Protein AF-K1WP20-F1 (afdb_monomer)

pLDDT: mean 70.44, std 16.07, range [41.69, 93.31]

Structure (mmCIF, N/CA/C/O backbone):
data_AF-K1WP20-F1
#
_entry.id   AF-K1WP20-F1
#
loop_
_atom_site.group_PDB
_atom_site.id
_atom_site.type_symbol
_atom_site.label_atom_id
_atom_site.label_alt_id
_atom_site.label_comp_id
_atom_site.label_asym_id
_atom_site.label_entity_id
_atom_site.label_seq_id
_atom_site.pdbx_PDB_ins_code
_atom_site.Cartn_x
_atom_site.Cartn_y
_atom_site.Cartn_z
_atom_site.occupancy
_atom_site.B_iso_or_equiv
_atom_site.auth_seq_id
_atom_site.auth_comp_id
_atom_site.auth_asym_id
_atom_site.auth_atom_id
_atom_site.pdbx_PDB_model_num
ATOM 1 N N . MET A 1 1 ? 20.797 26.166 -22.610 1.00 51.31 1 MET A N 1
ATOM 2 C CA . MET A 1 1 ? 20.198 25.017 -21.901 1.00 51.31 1 MET A CA 1
ATOM 3 C C . MET A 1 1 ? 20.229 23.816 -22.824 1.00 51.31 1 MET A C 1
ATOM 5 O O . MET A 1 1 ? 19.767 23.921 -23.954 1.00 51.31 1 MET A O 1
ATOM 9 N N . SER A 1 2 ? 20.839 22.725 -22.377 1.00 68.94 2 SER A N 1
ATOM 10 C CA . SER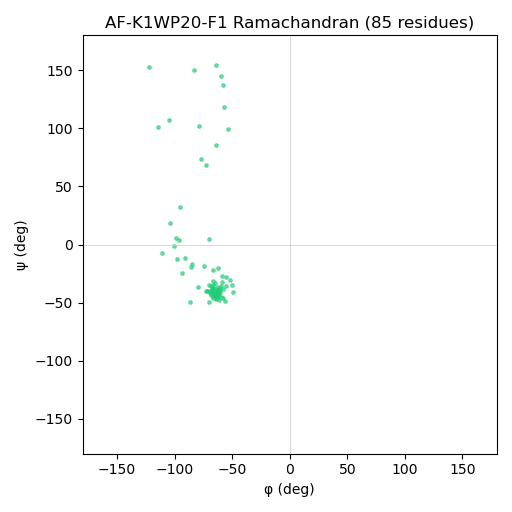 A 1 2 ? 21.026 21.489 -23.142 1.00 68.94 2 SER A CA 1
ATOM 11 C C . SER A 1 2 ? 19.784 20.595 -23.076 1.00 68.94 2 SER A C 1
ATOM 13 O O . SER A 1 2 ? 19.080 20.567 -22.067 1.00 68.94 2 SER A O 1
ATOM 15 N N . ALA A 1 3 ? 19.540 19.797 -24.120 1.00 57.12 3 ALA A N 1
ATOM 16 C CA . ALA A 1 3 ? 18.493 18.771 -24.125 1.00 57.12 3 ALA A CA 1
ATOM 17 C C . ALA A 1 3 ? 18.626 17.784 -22.945 1.00 57.12 3 ALA A C 1
ATOM 19 O O . ALA A 1 3 ? 17.627 17.266 -22.446 1.00 57.12 3 ALA A O 1
ATOM 20 N N . ALA A 1 4 ? 19.851 17.571 -22.451 1.00 58.09 4 ALA A N 1
ATOM 21 C CA . ALA A 1 4 ? 20.109 16.775 -21.255 1.00 58.09 4 ALA A CA 1
ATOM 22 C C . ALA A 1 4 ? 19.565 17.440 -19.978 1.00 58.09 4 ALA A C 1
ATOM 24 O O . ALA A 1 4 ? 18.985 16.758 -19.140 1.00 58.09 4 ALA A O 1
ATOM 25 N N . GLU A 1 5 ? 19.676 18.765 -19.851 1.00 53.19 5 GLU A N 1
ATOM 26 C CA . GLU A 1 5 ? 19.155 19.517 -18.699 1.00 53.19 5 GLU A CA 1
ATOM 27 C C . GLU A 1 5 ? 17.622 19.560 -18.697 1.00 53.19 5 GLU A C 1
ATOM 29 O O . GLU A 1 5 ? 17.004 19.483 -17.637 1.00 53.19 5 GLU A O 1
ATOM 34 N N . ILE A 1 6 ? 17.002 19.629 -19.881 1.00 64.06 6 ILE A N 1
ATOM 35 C CA . ILE A 1 6 ? 15.541 19.581 -20.035 1.00 64.06 6 ILE A CA 1
ATOM 36 C C . ILE A 1 6 ? 15.014 18.201 -19.636 1.00 64.06 6 ILE A C 1
ATOM 38 O O . ILE A 1 6 ? 14.069 18.117 -18.857 1.00 64.06 6 ILE A O 1
ATOM 42 N N . ASN A 1 7 ? 15.653 17.121 -20.096 1.00 57.56 7 ASN A N 1
ATOM 43 C CA . ASN A 1 7 ? 15.274 15.759 -19.711 1.00 57.56 7 ASN A CA 1
ATOM 44 C C . ASN A 1 7 ? 15.538 15.479 -18.228 1.00 57.56 7 ASN A C 1
ATOM 46 O O . ASN A 1 7 ? 14.722 14.834 -17.577 1.00 57.56 7 ASN A O 1
ATOM 50 N N . HIS A 1 8 ? 16.633 16.005 -17.676 1.00 57.16 8 HIS A N 1
ATOM 51 C CA . HIS A 1 8 ? 16.923 15.891 -16.252 1.00 57.16 8 HIS A CA 1
ATOM 52 C C . HIS A 1 8 ? 15.873 16.627 -15.418 1.00 57.16 8 HIS A C 1
ATOM 54 O O . HIS A 1 8 ? 15.353 16.055 -14.471 1.00 57.16 8 HIS A O 1
ATOM 60 N N . ARG A 1 9 ? 15.471 17.851 -15.791 1.00 58.66 9 ARG A N 1
ATOM 61 C CA . ARG A 1 9 ? 14.365 18.553 -15.116 1.00 58.66 9 ARG A CA 1
ATOM 62 C C . ARG A 1 9 ? 13.023 17.851 -15.289 1.00 58.66 9 ARG A C 1
ATOM 64 O O . ARG A 1 9 ? 12.274 17.782 -14.327 1.00 58.66 9 ARG A O 1
ATOM 71 N N . ARG A 1 10 ? 12.727 17.305 -16.470 1.00 56.00 10 ARG A N 1
ATOM 72 C CA . ARG A 1 10 ? 11.467 16.591 -16.729 1.00 56.00 10 ARG A CA 1
ATOM 73 C C . ARG A 1 10 ? 11.351 15.293 -15.928 1.00 56.00 10 ARG A C 1
ATOM 75 O O . ARG A 1 10 ? 10.245 14.929 -15.561 1.00 56.00 10 ARG A O 1
ATOM 82 N N . ASN A 1 11 ? 12.477 14.636 -15.645 1.00 55.53 11 ASN A N 1
ATOM 83 C CA . ASN A 1 11 ? 12.519 13.393 -14.873 1.00 55.53 11 ASN A CA 1
ATOM 84 C C . ASN A 1 11 ? 12.767 13.613 -13.363 1.00 55.53 11 ASN A C 1
ATOM 86 O O . ASN A 1 11 ? 12.376 12.764 -12.576 1.00 55.53 11 ASN A O 1
ATOM 90 N N . ASN A 1 12 ? 13.387 14.727 -12.941 1.00 48.78 12 ASN A N 1
ATOM 91 C CA . ASN A 1 12 ? 13.634 15.051 -11.521 1.00 48.78 12 ASN A CA 1
ATOM 92 C C . ASN A 1 12 ? 12.640 16.055 -10.912 1.00 48.78 12 ASN A C 1
ATOM 94 O O . ASN A 1 12 ? 12.750 16.359 -9.725 1.00 48.78 12 ASN A O 1
ATOM 98 N N . ALA A 1 13 ? 11.669 16.569 -11.671 1.00 43.00 13 ALA A N 1
ATOM 99 C CA . ALA A 1 13 ? 10.597 17.407 -11.122 1.00 43.00 13 ALA A CA 1
ATOM 100 C C . ALA A 1 13 ? 9.597 16.634 -10.232 1.00 43.00 13 ALA A C 1
ATOM 102 O O . ALA A 1 13 ? 8.635 17.227 -9.762 1.00 43.00 13 ALA A O 1
ATOM 103 N N . GLU A 1 14 ? 9.836 15.347 -9.961 1.00 49.75 14 GLU A N 1
ATOM 104 C CA . GLU A 1 14 ? 9.056 14.529 -9.019 1.00 49.75 14 GLU A CA 1
ATOM 105 C C . GLU A 1 14 ? 9.719 14.397 -7.631 1.00 49.75 14 GLU A C 1
ATOM 107 O O . GLU A 1 14 ? 9.219 13.687 -6.767 1.00 49.75 14 GLU A O 1
ATOM 112 N N . SER A 1 15 ? 10.832 15.097 -7.373 1.00 45.72 15 SER A N 1
ATOM 113 C CA . SER A 1 15 ? 11.586 14.987 -6.110 1.00 45.72 15 SER A CA 1
ATOM 114 C C . SER A 1 15 ? 11.227 16.050 -5.055 1.00 45.72 15 SER A C 1
ATOM 116 O O . SER A 1 15 ? 12.070 16.469 -4.262 1.00 45.72 15 SER A O 1
ATOM 118 N N . ALA A 1 16 ? 9.966 16.489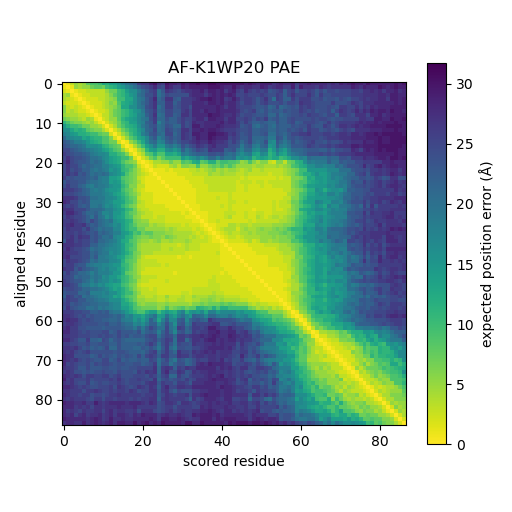 -5.027 1.00 41.69 16 ALA A N 1
ATOM 119 C CA . ALA A 1 16 ? 9.369 17.165 -3.876 1.00 41.69 16 A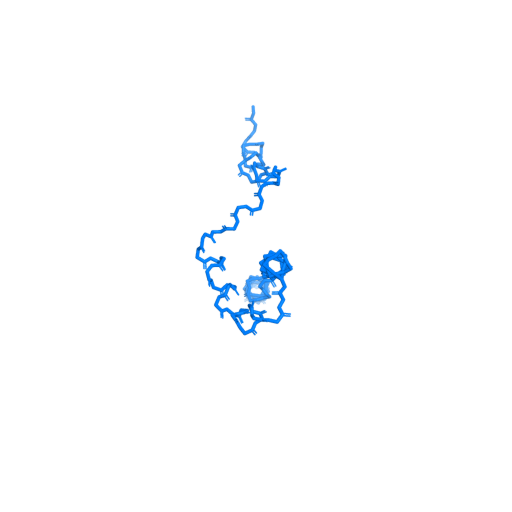LA A CA 1
ATOM 120 C C . ALA A 1 16 ? 8.262 16.251 -3.341 1.00 41.69 16 ALA A C 1
ATOM 122 O O . ALA A 1 16 ? 7.196 16.139 -3.936 1.00 41.69 16 ALA A O 1
ATOM 123 N N . ALA A 1 17 ? 8.575 15.534 -2.264 1.00 47.72 17 ALA A N 1
ATOM 124 C CA . ALA A 1 17 ? 7.781 14.461 -1.687 1.00 47.72 17 ALA A CA 1
ATOM 125 C C . ALA A 1 17 ? 6.418 14.942 -1.152 1.00 47.72 17 ALA A C 1
ATOM 127 O O . ALA A 1 17 ? 6.259 15.211 0.034 1.00 47.72 17 ALA A O 1
ATOM 128 N N . ALA A 1 18 ? 5.427 15.012 -2.033 1.00 49.56 18 ALA A N 1
ATOM 129 C CA . ALA A 1 18 ? 4.052 14.674 -1.708 1.00 49.56 18 ALA A CA 1
ATOM 130 C C . ALA A 1 18 ? 3.813 13.312 -2.357 1.00 49.56 18 ALA A C 1
ATOM 132 O O . ALA A 1 18 ? 3.808 13.189 -3.581 1.00 49.56 18 ALA A O 1
ATOM 133 N N . THR A 1 19 ? 3.743 12.257 -1.548 1.00 58.66 19 THR A N 1
ATOM 134 C CA . THR A 1 19 ? 3.485 10.894 -2.020 1.00 58.66 19 THR A CA 1
ATOM 135 C C . THR A 1 19 ? 2.011 10.785 -2.423 1.00 58.66 19 THR A C 1
ATOM 137 O O . THR A 1 19 ? 1.211 10.139 -1.752 1.00 58.66 19 THR A O 1
ATOM 140 N N . ASP A 1 20 ? 1.630 11.469 -3.501 1.00 66.94 20 ASP A N 1
ATOM 141 C CA . ASP A 1 20 ? 0.273 11.473 -4.041 1.00 66.94 20 ASP A CA 1
ATOM 142 C C . ASP A 1 20 ? 0.039 10.161 -4.799 1.00 66.94 20 ASP A C 1
ATOM 144 O O . ASP A 1 20 ? 0.044 10.090 -6.030 1.00 66.94 20 ASP A O 1
ATOM 148 N N . PHE A 1 21 ? -0.124 9.071 -4.046 1.00 75.31 21 PHE A N 1
ATOM 149 C CA . PHE A 1 21 ? -0.604 7.810 -4.599 1.00 75.31 21 PHE A CA 1
ATOM 150 C C . PHE A 1 21 ? -1.976 8.036 -5.236 1.00 75.31 21 PHE A C 1
ATOM 152 O O . PHE A 1 21 ? -2.839 8.710 -4.667 1.00 75.31 21 PHE A O 1
ATOM 159 N N . SER A 1 22 ? -2.204 7.453 -6.416 1.00 82.38 22 SER A N 1
ATOM 160 C CA . SER A 1 22 ? -3.498 7.597 -7.079 1.00 82.38 22 SER A CA 1
ATOM 161 C C . SER A 1 22 ? -4.614 7.046 -6.190 1.00 82.38 22 SER A C 1
ATOM 163 O O . SER A 1 22 ? -4.451 6.031 -5.507 1.00 82.38 22 SER A O 1
ATOM 165 N N . ARG A 1 23 ? -5.785 7.686 -6.245 1.00 83.75 23 ARG A N 1
ATOM 166 C CA . ARG A 1 23 ? -6.974 7.264 -5.494 1.00 83.75 23 ARG A CA 1
ATOM 167 C C . ARG A 1 23 ? -7.272 5.767 -5.661 1.00 83.75 23 ARG A C 1
ATOM 169 O O . ARG A 1 23 ? -7.566 5.094 -4.682 1.00 83.75 23 ARG A O 1
ATOM 176 N N . HIS A 1 24 ? -7.118 5.236 -6.873 1.00 84.44 24 HIS A N 1
ATOM 177 C CA . HIS A 1 24 ? -7.339 3.816 -7.156 1.00 84.44 24 HIS A CA 1
ATOM 178 C C . HIS A 1 24 ? -6.332 2.884 -6.470 1.00 84.44 24 HIS A C 1
ATOM 180 O O . HIS A 1 24 ? -6.701 1.788 -6.0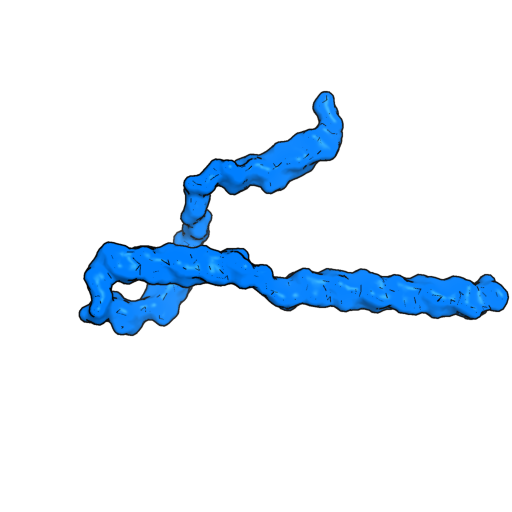57 1.00 84.44 24 HIS A O 1
ATOM 186 N N . GLN A 1 25 ? -5.070 3.298 -6.318 1.00 84.56 25 GLN A N 1
ATOM 187 C CA . GLN A 1 25 ? -4.085 2.517 -5.560 1.00 84.56 25 GLN A CA 1
ATOM 188 C C . GLN A 1 25 ? -4.461 2.465 -4.081 1.00 84.56 25 GLN A C 1
ATOM 190 O O . GLN A 1 25 ? -4.391 1.399 -3.472 1.00 84.56 25 GLN A O 1
ATOM 195 N N . ARG A 1 26 ? -4.911 3.593 -3.523 1.00 87.00 26 ARG A N 1
ATOM 196 C CA . ARG A 1 26 ? -5.364 3.662 -2.132 1.00 87.00 26 ARG A CA 1
ATOM 197 C C . ARG A 1 26 ? -6.603 2.795 -1.902 1.00 87.00 26 ARG A C 1
ATOM 199 O O . ARG A 1 26 ? -6.591 1.988 -0.986 1.00 87.00 26 ARG A O 1
ATOM 206 N N . GLU A 1 27 ? -7.604 2.870 -2.783 1.00 88.88 27 GLU A N 1
ATOM 207 C CA . GLU A 1 27 ? -8.807 2.014 -2.746 1.00 88.88 27 GLU A CA 1
ATOM 208 C C . GLU A 1 27 ? -8.463 0.513 -2.827 1.00 88.88 27 GLU A C 1
ATOM 210 O O . GLU A 1 27 ? -9.067 -0.311 -2.137 1.00 88.88 27 GLU A O 1
ATOM 215 N N . ALA A 1 28 ? -7.467 0.141 -3.637 1.00 89.69 28 ALA A N 1
ATOM 216 C CA . ALA A 1 28 ? -7.017 -1.245 -3.745 1.00 89.69 28 ALA A CA 1
ATOM 217 C C . ALA A 1 28 ? -6.327 -1.743 -2.464 1.00 89.69 28 ALA A C 1
ATOM 219 O O . ALA A 1 28 ? -6.555 -2.880 -2.046 1.00 89.69 28 ALA A O 1
ATOM 220 N N . VAL A 1 29 ? -5.493 -0.909 -1.833 1.00 90.44 29 VAL A N 1
ATOM 221 C CA . VAL A 1 29 ? -4.825 -1.252 -0.568 1.00 90.44 29 VAL A CA 1
ATOM 222 C C . VAL A 1 29 ? -5.814 -1.265 0.598 1.00 90.44 29 VAL A C 1
ATOM 224 O O . VAL A 1 29 ? -5.773 -2.192 1.401 1.00 90.44 29 VAL A O 1
ATOM 227 N N . ASP A 1 30 ? -6.751 -0.320 0.641 1.00 90.25 30 ASP A N 1
ATOM 228 C CA . ASP A 1 30 ? -7.861 -0.301 1.600 1.00 90.25 30 ASP A CA 1
ATOM 229 C C . ASP A 1 30 ? -8.677 -1.601 1.522 1.00 90.25 30 ASP A C 1
ATOM 231 O O . ASP A 1 30 ? -8.851 -2.297 2.521 1.00 90.25 30 ASP A O 1
ATOM 235 N N . SER A 1 31 ? -9.055 -2.017 0.308 1.00 91.69 31 SER A N 1
ATOM 236 C CA . SER A 1 31 ? -9.769 -3.282 0.081 1.00 91.69 31 SER A CA 1
ATOM 237 C C . SER A 1 31 ? -8.939 -4.504 0.494 1.00 91.69 31 SER A C 1
ATOM 239 O O . SER A 1 31 ? -9.473 -5.456 1.061 1.00 91.69 31 SER A O 1
ATOM 241 N N . LYS A 1 32 ? -7.623 -4.487 0.234 1.00 92.12 32 LYS A N 1
ATOM 242 C CA . LYS A 1 32 ? -6.691 -5.554 0.639 1.00 92.12 32 LYS A CA 1
ATOM 243 C C . LYS A 1 32 ? -6.604 -5.677 2.161 1.00 92.12 32 LYS A C 1
ATOM 245 O O . LYS A 1 32 ? -6.508 -6.792 2.665 1.00 92.12 32 LYS A O 1
ATOM 250 N N . LEU A 1 33 ? -6.616 -4.553 2.874 1.00 93.31 33 LEU A N 1
ATOM 251 C CA . LEU A 1 33 ? -6.457 -4.485 4.325 1.00 93.31 33 LEU A CA 1
ATOM 252 C C . LEU A 1 33 ? -7.787 -4.428 5.080 1.00 93.31 33 LEU A C 1
ATOM 254 O O . LEU A 1 33 ? -7.764 -4.336 6.300 1.00 93.31 33 LEU A O 1
ATOM 258 N N . TYR A 1 34 ? -8.936 -4.527 4.407 1.00 91.81 34 TYR A N 1
ATOM 259 C CA . TYR A 1 34 ? -10.260 -4.332 5.010 1.00 91.81 34 TYR A CA 1
ATOM 260 C C . TYR A 1 34 ? -10.492 -5.141 6.301 1.00 91.81 34 TYR A C 1
ATOM 262 O O . TYR A 1 34 ? -11.092 -4.639 7.246 1.00 91.81 34 TYR A O 1
ATOM 270 N N . TYR A 1 35 ? -9.942 -6.357 6.393 1.00 91.50 35 TYR A N 1
ATOM 271 C CA . TYR A 1 35 ? -10.011 -7.204 7.592 1.00 91.50 35 TYR A CA 1
ATOM 272 C C . TYR A 1 35 ? -9.327 -6.602 8.835 1.00 91.50 35 TYR A C 1
ATOM 274 O O . TYR A 1 35 ? -9.600 -7.030 9.954 1.00 91.50 35 TYR A O 1
ATOM 282 N N . MET A 1 36 ? -8.424 -5.635 8.656 1.00 91.75 36 MET A N 1
ATOM 283 C CA . MET A 1 36 ? -7.740 -4.932 9.741 1.00 91.75 36 MET A CA 1
ATOM 284 C C . MET A 1 36 ? -8.547 -3.760 10.297 1.00 91.75 36 MET A C 1
ATOM 286 O O . MET A 1 36 ? -8.271 -3.306 11.404 1.00 91.75 36 MET A O 1
ATOM 290 N N . ARG A 1 37 ? -9.564 -3.293 9.568 1.00 88.12 37 ARG A N 1
ATOM 291 C CA . ARG A 1 37 ? -10.299 -2.067 9.893 1.00 88.12 37 ARG A CA 1
ATOM 292 C C . ARG A 1 37 ? -10.959 -2.099 11.274 1.00 88.12 37 ARG A C 1
ATOM 294 O O . ARG A 1 37 ? -11.015 -1.067 11.931 1.00 88.12 37 ARG A O 1
ATOM 301 N N . ASP A 1 38 ? -11.394 -3.276 11.719 1.00 89.75 38 ASP A N 1
ATOM 302 C CA . ASP A 1 38 ? -12.078 -3.460 13.006 1.00 89.75 38 ASP A CA 1
ATOM 303 C C . ASP A 1 38 ? -11.126 -3.793 14.170 1.00 89.75 38 ASP A C 1
ATOM 305 O O . ASP A 1 38 ? -11.533 -3.776 15.330 1.00 89.75 38 ASP A O 1
ATOM 309 N N . VAL A 1 39 ? -9.860 -4.112 13.878 1.00 89.88 39 VAL A N 1
ATOM 310 C CA . VAL A 1 39 ? -8.856 -4.537 14.876 1.00 89.88 39 VAL A CA 1
ATOM 311 C C . VAL A 1 39 ? -7.745 -3.511 15.096 1.00 89.88 39 VAL A C 1
ATOM 313 O O . VAL A 1 39 ? -6.936 -3.678 16.006 1.00 89.88 39 VAL A O 1
ATOM 316 N N . THR A 1 40 ? -7.704 -2.449 14.291 1.00 91.75 40 THR A N 1
ATOM 317 C CA . THR A 1 40 ? -6.766 -1.327 14.437 1.00 91.75 40 THR A CA 1
ATOM 318 C C . THR A 1 40 ? -7.508 -0.012 14.588 1.00 91.75 40 THR A C 1
ATOM 320 O O . THR A 1 40 ? -8.612 0.151 14.069 1.00 91.75 40 THR A O 1
ATOM 323 N N . SER A 1 41 ? -6.894 0.957 15.264 1.00 93.00 41 SER A N 1
ATOM 324 C CA . SER A 1 41 ? -7.445 2.310 15.289 1.00 93.00 41 SER A CA 1
ATOM 325 C C . SER A 1 41 ? -7.433 2.934 13.880 1.00 93.00 41 SER A C 1
ATOM 327 O O . SER A 1 41 ? -6.586 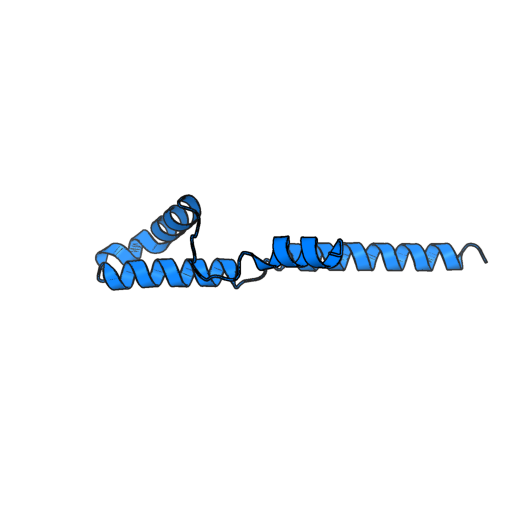2.579 13.057 1.00 93.00 41 SER A O 1
ATOM 329 N N . PRO A 1 42 ? -8.316 3.905 13.580 1.00 89.62 42 PRO A N 1
ATOM 330 C CA . PRO A 1 42 ? -8.343 4.551 12.266 1.00 89.62 42 PRO A CA 1
ATOM 331 C C . PRO A 1 42 ? -6.994 5.156 11.846 1.00 89.62 42 PRO A C 1
ATOM 333 O O . PRO A 1 42 ? -6.625 5.097 10.678 1.00 89.62 42 PRO A O 1
ATOM 336 N N . ALA A 1 43 ? -6.234 5.701 12.802 1.00 88.62 43 ALA A N 1
ATOM 337 C CA . ALA A 1 43 ? -4.915 6.272 12.539 1.00 88.62 43 ALA A CA 1
ATOM 338 C C . ALA A 1 43 ? -3.869 5.199 12.189 1.00 88.62 43 ALA A C 1
ATOM 340 O O . ALA A 1 43 ? -3.059 5.393 11.285 1.00 88.62 43 ALA A O 1
ATOM 341 N N . GLU A 1 44 ? -3.895 4.057 12.880 1.00 89.62 44 GLU A N 1
ATOM 342 C CA . GLU A 1 44 ? -3.013 2.922 12.579 1.00 89.62 44 GLU A CA 1
ATOM 343 C C . GLU A 1 44 ? -3.361 2.275 11.239 1.00 89.62 44 GLU A C 1
ATOM 345 O O . GLU A 1 44 ? -2.467 1.857 10.506 1.00 89.62 44 GLU A O 1
ATOM 350 N N . PHE A 1 45 ? -4.647 2.229 10.895 1.00 91.62 45 PHE A N 1
ATOM 351 C CA . PHE A 1 45 ? -5.107 1.706 9.618 1.00 91.62 45 PHE A CA 1
ATOM 352 C C . PHE A 1 45 ? -4.598 2.544 8.436 1.00 91.62 45 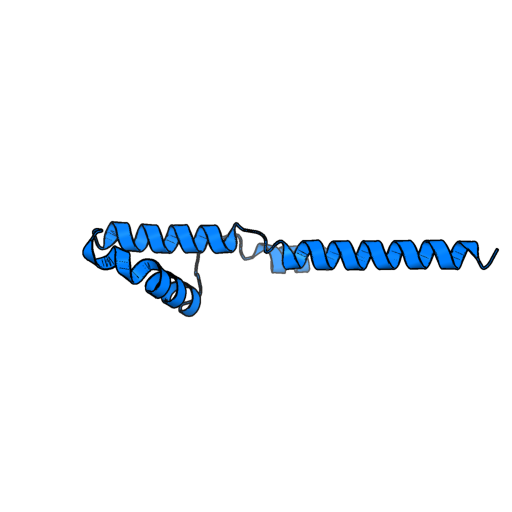PHE A C 1
ATOM 354 O O . PHE A 1 45 ? -4.032 1.991 7.495 1.00 91.62 45 PHE A O 1
ATOM 361 N N . GLU A 1 46 ? -4.710 3.873 8.502 1.00 88.75 46 GLU A N 1
ATOM 362 C CA . GLU A 1 46 ? -4.152 4.760 7.468 1.00 88.75 46 GLU A CA 1
ATOM 363 C C . GLU A 1 46 ? -2.628 4.604 7.342 1.00 88.75 46 GLU A C 1
ATOM 365 O O . GLU A 1 46 ? -2.103 4.512 6.232 1.00 88.75 46 GLU A O 1
ATOM 370 N N . ALA A 1 47 ? -1.915 4.474 8.467 1.00 90.06 47 ALA A N 1
ATOM 371 C CA . ALA A 1 47 ? -0.473 4.231 8.455 1.00 90.06 47 ALA A CA 1
ATOM 372 C C . ALA A 1 47 ? -0.105 2.889 7.789 1.00 90.06 47 ALA A C 1
ATOM 374 O O . ALA A 1 47 ? 0.899 2.802 7.078 1.00 90.06 47 ALA A O 1
ATOM 375 N N . LEU A 1 48 ? -0.918 1.844 7.983 1.00 90.19 48 LEU A N 1
ATOM 376 C CA . LEU A 1 48 ? -0.752 0.552 7.310 1.00 90.19 48 LEU A CA 1
ATOM 377 C C . LEU A 1 48 ? -1.003 0.653 5.801 1.00 90.19 48 LEU A C 1
ATOM 379 O O . LEU A 1 48 ? -0.253 0.064 5.019 1.00 90.19 48 LEU A O 1
ATOM 383 N N . VAL A 1 49 ? -2.022 1.412 5.389 1.00 90.19 49 VAL A N 1
ATOM 384 C CA . VAL A 1 49 ? -2.312 1.680 3.973 1.00 90.19 49 VAL A CA 1
ATOM 385 C C . VAL A 1 49 ? -1.136 2.403 3.313 1.00 90.19 49 VAL A C 1
ATOM 387 O O . VAL A 1 49 ? -0.669 1.977 2.255 1.00 90.19 49 VAL A O 1
ATOM 390 N N . ASP A 1 50 ? -0.606 3.447 3.951 1.00 88.50 50 ASP A N 1
ATOM 391 C CA . ASP A 1 50 ? 0.538 4.205 3.439 1.00 88.50 50 ASP A CA 1
ATOM 392 C C . ASP A 1 50 ? 1.811 3.346 3.345 1.00 88.50 50 ASP A C 1
ATOM 394 O O . ASP A 1 50 ? 2.540 3.410 2.350 1.00 88.50 50 ASP A O 1
ATOM 398 N N . GLU A 1 51 ? 2.071 2.493 4.338 1.00 88.62 51 GLU A N 1
ATOM 399 C CA . GLU A 1 51 ? 3.222 1.585 4.332 1.00 88.62 51 GLU A CA 1
ATOM 400 C C . GLU A 1 51 ? 3.110 0.516 3.232 1.00 88.62 51 GLU A C 1
ATOM 402 O O . GLU A 1 51 ? 4.093 0.234 2.540 1.00 88.62 51 GLU A O 1
ATOM 407 N N . GLU A 1 52 ? 1.927 -0.057 3.007 1.00 87.25 52 GLU A N 1
ATOM 408 C CA . GLU A 1 52 ? 1.710 -1.014 1.916 1.00 87.25 52 GLU A CA 1
ATOM 409 C C . GLU A 1 52 ? 1.823 -0.357 0.534 1.00 87.25 52 GLU A C 1
ATOM 411 O O . GLU A 1 52 ? 2.420 -0.940 -0.378 1.00 87.25 52 GLU A O 1
ATOM 416 N N . LEU A 1 53 ? 1.342 0.880 0.378 1.00 87.12 53 LEU A N 1
ATOM 417 C CA . LEU A 1 53 ? 1.548 1.671 -0.840 1.00 87.12 53 LEU A CA 1
ATOM 418 C C . LEU A 1 53 ? 3.035 1.949 -1.086 1.00 87.12 53 LEU A C 1
ATOM 420 O O . LEU A 1 53 ? 3.537 1.769 -2.202 1.00 87.12 53 LEU A O 1
ATOM 424 N N . ARG A 1 54 ? 3.773 2.313 -0.033 1.00 84.69 54 ARG A N 1
ATOM 425 C CA . ARG A 1 54 ? 5.222 2.522 -0.096 1.00 84.69 54 ARG A CA 1
ATOM 426 C C . ARG A 1 54 ? 5.954 1.244 -0.501 1.00 84.69 54 ARG A C 1
ATOM 428 O O . ARG A 1 54 ? 6.848 1.306 -1.341 1.00 84.69 54 ARG A O 1
ATOM 435 N N . ARG A 1 55 ? 5.569 0.084 0.038 1.00 82.44 55 ARG A N 1
ATOM 436 C CA . ARG A 1 55 ? 6.152 -1.226 -0.312 1.00 82.44 55 ARG A CA 1
ATOM 437 C C . ARG A 1 55 ? 5.860 -1.639 -1.746 1.00 82.44 55 ARG A C 1
ATOM 439 O O . ARG A 1 55 ? 6.766 -2.114 -2.432 1.00 82.44 55 ARG A O 1
ATOM 446 N N . ALA A 1 56 ? 4.631 -1.437 -2.213 1.00 78.31 56 ALA A N 1
ATOM 447 C CA . ALA A 1 56 ? 4.251 -1.716 -3.595 1.00 78.31 56 ALA A CA 1
ATOM 448 C C . ALA A 1 56 ? 5.077 -0.889 -4.592 1.00 78.31 56 ALA A C 1
ATOM 450 O O . ALA A 1 56 ? 5.450 -1.400 -5.644 1.00 78.31 56 ALA A O 1
ATOM 451 N N . ASN A 1 57 ? 5.411 0.356 -4.240 1.00 72.44 57 ASN A N 1
ATOM 452 C CA . ASN A 1 57 ? 6.255 1.218 -5.066 1.00 72.44 57 ASN A CA 1
ATOM 453 C C . ASN A 1 57 ? 7.759 0.904 -4.922 1.00 72.44 57 ASN A C 1
ATOM 455 O O . ASN A 1 57 ? 8.510 0.951 -5.892 1.00 72.44 57 ASN A O 1
ATOM 459 N N . ALA A 1 58 ? 8.205 0.552 -3.712 1.00 68.00 58 ALA A N 1
ATOM 460 C CA . ALA A 1 58 ? 9.598 0.217 -3.417 1.00 68.00 58 ALA A CA 1
ATOM 461 C C . ALA A 1 58 ? 10.015 -1.164 -3.933 1.00 68.00 58 ALA A C 1
ATOM 463 O O . ALA A 1 58 ? 11.208 -1.425 -4.055 1.00 68.00 58 ALA A O 1
ATOM 464 N N . THR A 1 59 ? 9.063 -2.050 -4.227 1.00 58.12 59 THR A N 1
ATOM 465 C CA . THR A 1 59 ? 9.353 -3.320 -4.885 1.00 58.12 59 THR A CA 1
ATOM 466 C C . THR A 1 59 ? 9.531 -3.028 -6.372 1.00 58.12 59 THR A C 1
ATOM 468 O O . THR A 1 59 ? 8.526 -2.848 -7.066 1.00 58.12 59 THR A O 1
ATOM 471 N N . PRO A 1 60 ? 10.766 -2.971 -6.916 1.00 53.91 60 PRO A N 1
ATOM 472 C CA . PRO A 1 60 ? 10.917 -2.936 -8.357 1.00 53.91 60 PRO A CA 1
ATOM 473 C C . PRO A 1 60 ? 10.215 -4.183 -8.873 1.00 53.91 60 PRO A C 1
ATOM 475 O O . PRO A 1 60 ? 10.569 -5.297 -8.492 1.00 53.91 60 PRO A O 1
ATOM 478 N N . SER A 1 61 ? 9.179 -4.000 -9.691 1.00 53.50 61 SER A N 1
ATOM 479 C CA . SER A 1 61 ? 8.566 -5.097 -10.425 1.00 53.50 61 SER A CA 1
ATOM 480 C C . SER A 1 61 ? 9.692 -5.792 -11.178 1.00 53.50 61 SER A C 1
ATOM 482 O O . SER A 1 61 ? 10.153 -5.316 -12.220 1.00 53.50 61 SER A O 1
ATOM 484 N N . ILE A 1 62 ? 10.167 -6.904 -10.614 1.00 52.62 62 ILE A N 1
ATOM 485 C CA . ILE A 1 62 ? 11.270 -7.704 -11.142 1.00 52.62 62 ILE A CA 1
ATOM 486 C C . ILE A 1 62 ? 10.971 -8.033 -12.617 1.00 52.62 62 ILE A C 1
ATOM 488 O O . ILE A 1 62 ? 11.851 -8.005 -13.473 1.00 52.62 62 ILE A O 1
ATOM 492 N N . SER A 1 63 ? 9.682 -8.146 -12.959 1.00 55.81 63 SER A N 1
ATOM 493 C CA . SER A 1 63 ? 9.189 -8.393 -14.310 1.00 55.81 63 SER A CA 1
ATOM 494 C C . SER A 1 63 ? 9.579 -7.345 -15.367 1.00 55.81 63 SER A C 1
ATOM 496 O O . SER A 1 63 ? 9.657 -7.699 -16.542 1.00 55.81 63 SER A O 1
ATOM 498 N N . GLY A 1 64 ? 9.826 -6.077 -15.011 1.00 54.12 64 GLY A N 1
ATOM 499 C CA . GLY A 1 64 ? 10.163 -5.015 -15.971 1.00 54.12 64 GLY A CA 1
ATOM 500 C C . GLY A 1 64 ? 11.660 -4.935 -16.276 1.00 54.12 64 GLY A C 1
ATOM 501 O O . GLY A 1 64 ? 12.075 -4.938 -17.442 1.00 54.12 64 GLY A O 1
ATOM 502 N N . ALA A 1 65 ? 12.476 -4.910 -15.221 1.00 57.19 65 ALA A N 1
ATOM 503 C CA . ALA A 1 65 ? 13.931 -4.861 -15.329 1.00 57.19 65 ALA A CA 1
ATOM 504 C C . ALA A 1 65 ? 14.497 -6.178 -15.880 1.00 57.19 65 ALA A C 1
ATOM 506 O O . ALA A 1 65 ? 15.324 -6.140 -16.791 1.00 57.19 65 ALA A O 1
ATOM 507 N N . GLU A 1 66 ? 13.987 -7.336 -15.441 1.00 55.59 66 GLU A N 1
ATOM 508 C CA . GLU A 1 66 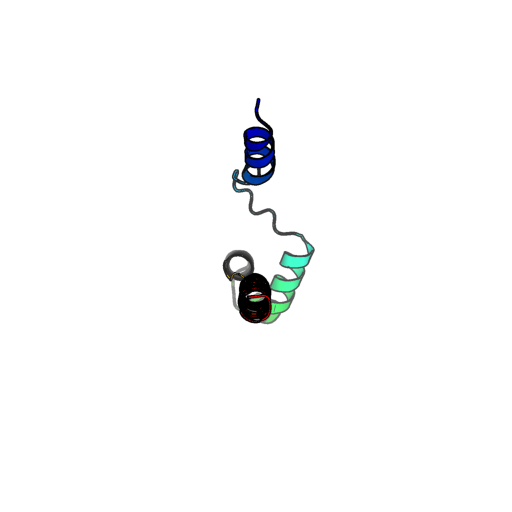? 14.399 -8.634 -15.988 1.00 55.59 66 GLU A CA 1
ATOM 509 C C . GLU A 1 66 ? 13.956 -8.822 -17.438 1.00 55.59 66 GLU A C 1
ATOM 511 O O . GLU A 1 66 ? 14.755 -9.279 -18.252 1.00 55.59 66 GLU A O 1
ATOM 516 N N . LYS A 1 67 ? 12.734 -8.419 -17.831 1.00 56.62 67 LYS A N 1
ATOM 517 C CA . LYS A 1 67 ? 12.335 -8.470 -19.255 1.00 56.62 67 LYS A CA 1
ATOM 518 C C . LYS A 1 67 ? 13.246 -7.608 -20.121 1.00 56.62 67 LYS A C 1
ATOM 520 O O . LYS A 1 67 ? 13.563 -7.991 -21.248 1.00 56.62 67 LYS A O 1
ATOM 525 N N . THR A 1 68 ? 13.666 -6.457 -19.608 1.00 63.59 68 THR A N 1
ATOM 526 C CA . THR A 1 68 ? 14.561 -5.541 -20.318 1.00 63.59 68 THR A CA 1
ATOM 527 C C . THR A 1 68 ? 15.965 -6.136 -20.430 1.00 63.59 68 THR A C 1
ATOM 529 O O . THR A 1 68 ? 16.482 -6.254 -21.542 1.00 63.59 68 THR A O 1
ATOM 532 N N . LEU A 1 69 ? 16.537 -6.625 -19.327 1.00 62.41 69 LEU A N 1
ATOM 533 C CA . LEU A 1 69 ? 17.824 -7.328 -19.298 1.00 62.41 69 LEU A CA 1
ATOM 534 C C . LEU A 1 69 ? 17.832 -8.572 -20.197 1.00 62.41 69 LEU A C 1
ATOM 536 O O . LEU A 1 69 ? 18.739 -8.720 -21.013 1.00 62.41 69 LEU A O 1
ATOM 540 N N . CYS A 1 70 ? 16.798 -9.414 -20.144 1.00 58.12 70 CYS A N 1
ATOM 541 C CA . CYS A 1 70 ? 16.654 -10.585 -21.012 1.00 58.12 70 CYS A CA 1
ATOM 542 C C . CYS A 1 70 ? 16.565 -10.202 -22.497 1.00 58.12 70 CYS A C 1
ATOM 544 O O . CYS A 1 70 ? 17.201 -10.844 -23.337 1.00 58.12 70 CYS A O 1
ATOM 546 N N . ARG A 1 71 ? 15.841 -9.126 -22.850 1.00 64.81 71 ARG A N 1
ATOM 547 C CA . ARG A 1 71 ? 15.802 -8.619 -24.235 1.00 64.81 71 ARG A CA 1
ATOM 548 C C . ARG A 1 71 ? 17.167 -8.110 -24.698 1.00 64.81 71 ARG A C 1
ATOM 550 O O . ARG A 1 71 ? 17.558 -8.389 -25.833 1.00 64.81 71 ARG A O 1
ATOM 557 N N . PHE A 1 72 ? 17.897 -7.382 -23.854 1.00 67.56 72 PHE A N 1
ATOM 558 C CA . PHE A 1 72 ? 19.233 -6.888 -24.197 1.00 67.56 72 PHE A CA 1
ATOM 559 C C . PHE A 1 72 ? 20.257 -8.024 -24.311 1.00 67.56 72 PHE A C 1
ATOM 561 O O . PHE A 1 72 ? 20.994 -8.076 -25.296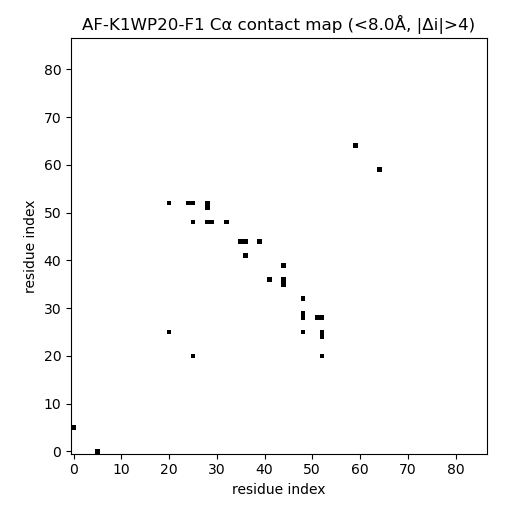 1.00 67.56 72 PHE A O 1
ATOM 568 N N . ALA A 1 73 ? 20.243 -8.983 -23.384 1.00 66.44 73 ALA A N 1
ATOM 569 C CA . ALA A 1 73 ? 21.098 -10.166 -23.430 1.00 66.44 73 ALA A CA 1
ATOM 570 C C . ALA A 1 73 ? 20.832 -11.022 -24.683 1.00 66.44 73 ALA A C 1
ATOM 572 O O . ALA A 1 73 ? 21.773 -11.482 -25.336 1.00 66.44 73 ALA A O 1
ATOM 573 N N . GLY A 1 74 ? 19.561 -11.182 -25.075 1.00 61.25 74 GLY A N 1
ATOM 574 C CA . GLY A 1 74 ? 19.176 -11.864 -26.313 1.00 61.25 74 GLY A CA 1
ATOM 575 C C . GLY A 1 74 ? 19.696 -11.160 -27.572 1.00 61.25 74 GLY A C 1
ATOM 576 O O . GLY A 1 74 ? 20.281 -11.805 -28.445 1.00 61.25 74 GLY A O 1
ATOM 577 N N . LYS A 1 75 ? 19.562 -9.827 -27.647 1.00 66.81 75 LYS A N 1
ATOM 578 C CA . LYS A 1 75 ? 20.084 -9.027 -28.771 1.00 66.81 75 LYS A CA 1
ATOM 579 C C . LYS A 1 75 ? 21.609 -9.087 -28.875 1.00 66.81 75 LYS A C 1
ATOM 581 O O . LYS A 1 75 ? 22.134 -9.191 -29.982 1.00 66.81 75 LYS A O 1
ATOM 586 N N . LEU A 1 76 ? 22.317 -9.059 -27.744 1.00 68.19 76 LEU A N 1
ATOM 587 C CA . LEU A 1 76 ? 23.778 -9.145 -27.720 1.00 68.19 76 LEU A CA 1
ATOM 588 C C . LEU A 1 76 ? 24.265 -10.510 -28.228 1.00 68.19 76 LEU A C 1
ATOM 590 O O . LEU A 1 76 ? 25.149 -10.564 -29.082 1.00 68.19 76 LEU A O 1
ATOM 594 N N . LYS A 1 77 ? 23.635 -11.610 -27.786 1.00 62.25 77 LYS A N 1
ATOM 595 C CA . LYS A 1 77 ? 23.943 -12.964 -28.279 1.00 62.25 77 LYS A CA 1
ATOM 596 C C . LYS A 1 77 ? 23.670 -13.123 -29.779 1.00 62.25 77 LYS A C 1
ATOM 598 O O . LYS A 1 77 ? 24.453 -13.779 -30.464 1.00 62.25 77 LYS A O 1
ATOM 603 N N . ALA A 1 78 ? 22.597 -12.524 -30.298 1.00 63.94 78 ALA A N 1
ATOM 604 C CA . ALA A 1 78 ? 22.284 -12.557 -31.727 1.00 63.94 78 ALA A CA 1
ATOM 605 C C . ALA A 1 78 ? 23.325 -11.793 -32.565 1.00 63.94 78 ALA A C 1
ATOM 607 O O . ALA A 1 78 ? 23.811 -12.323 -33.564 1.00 63.94 78 ALA A O 1
ATOM 608 N N . LYS A 1 79 ? 23.735 -10.595 -32.119 1.00 64.31 79 LYS A N 1
ATOM 609 C CA . LYS A 1 79 ? 24.790 -9.810 -32.782 1.00 64.31 79 LYS A CA 1
ATOM 610 C C . LYS A 1 79 ? 26.120 -10.562 -32.836 1.00 64.31 79 LYS A C 1
ATOM 612 O O . LYS A 1 79 ? 26.728 -10.614 -33.897 1.00 64.31 79 LYS A O 1
ATOM 617 N N . LEU A 1 80 ? 26.524 -11.188 -31.728 1.00 61.69 80 LEU A N 1
ATOM 618 C CA . LEU A 1 80 ? 27.787 -11.929 -31.646 1.00 61.69 80 LEU A CA 1
ATOM 619 C C . LEU A 1 80 ? 27.823 -13.161 -32.569 1.00 61.69 80 LEU A C 1
ATOM 621 O O . LEU A 1 80 ? 28.877 -13.523 -33.088 1.00 61.69 80 LEU A O 1
ATOM 625 N N . ARG A 1 81 ? 26.673 -13.819 -32.777 1.00 61.59 81 ARG A N 1
ATOM 626 C CA . ARG A 1 81 ? 26.550 -14.955 -33.706 1.00 61.59 81 ARG A CA 1
ATOM 627 C C . ARG A 1 81 ? 26.597 -14.514 -35.165 1.00 61.59 81 ARG A C 1
ATOM 629 O O . ARG A 1 81 ? 27.248 -15.179 -35.960 1.00 61.59 81 ARG A O 1
ATOM 636 N N . PHE A 1 82 ? 25.962 -13.393 -35.501 1.00 58.81 82 PHE A N 1
ATOM 637 C CA . PHE A 1 82 ? 25.990 -12.844 -36.858 1.00 58.81 82 PHE A CA 1
ATOM 638 C C . PHE A 1 82 ? 27.407 -12.425 -37.272 1.00 58.81 82 PHE A C 1
ATOM 640 O O . PHE A 1 82 ? 27.861 -12.768 -38.355 1.00 58.81 82 PHE A O 1
ATOM 647 N N . THR A 1 83 ? 28.161 -11.781 -36.378 1.00 58.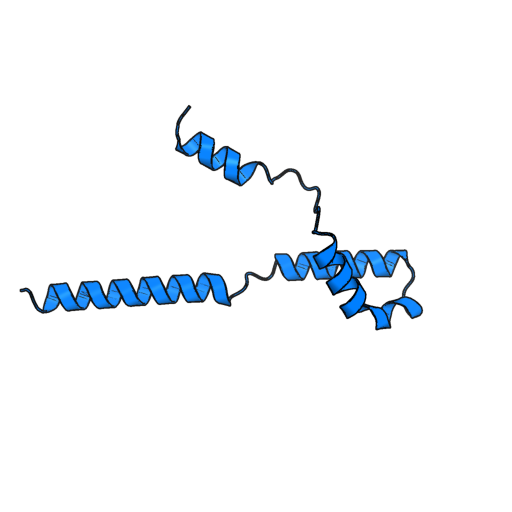34 83 THR A N 1
ATOM 648 C CA . THR A 1 83 ? 29.557 -11.396 -36.651 1.00 58.34 83 THR A CA 1
ATOM 649 C C . THR A 1 83 ? 30.513 -12.581 -36.793 1.00 58.34 83 THR A C 1
ATOM 651 O O . THR A 1 83 ? 31.562 -12.429 -37.399 1.00 58.34 83 THR A O 1
ATOM 654 N N . ARG A 1 84 ? 30.173 -13.757 -36.247 1.00 55.59 84 ARG A N 1
ATOM 655 C CA . ARG A 1 84 ? 31.003 -14.971 -36.340 1.00 55.59 84 ARG A CA 1
ATOM 656 C C . ARG A 1 84 ? 30.756 -15.785 -37.617 1.00 55.59 84 ARG A C 1
ATOM 658 O O . ARG A 1 84 ? 31.586 -16.612 -37.959 1.00 55.59 84 ARG A O 1
ATOM 665 N N . LEU A 1 85 ? 29.618 -15.587 -38.283 1.00 57.72 85 LEU A N 1
ATOM 666 C CA . LEU A 1 85 ? 29.248 -16.300 -39.516 1.00 57.72 85 LEU A CA 1
ATOM 667 C C . LEU A 1 85 ? 29.557 -15.501 -40.792 1.00 57.72 85 LEU A C 1
ATOM 669 O O . LEU A 1 85 ? 29.499 -16.062 -41.879 1.00 57.72 85 LEU A O 1
ATOM 673 N N . SER A 1 86 ? 29.871 -14.212 -40.654 1.00 54.72 86 SER A N 1
ATOM 674 C CA . SER A 1 86 ? 30.183 -13.296 -41.761 1.00 54.72 86 SER A CA 1
ATOM 675 C C . SER A 1 86 ? 31.685 -12.994 -41.894 1.00 54.72 86 SER A C 1
ATOM 677 O O . SER A 1 86 ? 32.039 -11.976 -42.485 1.00 54.72 86 SER A O 1
ATOM 679 N N . GLY A 1 87 ? 32.547 -13.824 -41.298 1.00 45.69 87 GLY A N 1
ATOM 680 C CA . GLY A 1 87 ? 34.008 -13.722 -41.357 1.00 45.69 87 GLY A CA 1
ATOM 681 C C . GLY A 1 87 ? 34.631 -14.983 -41.926 1.00 45.69 87 GLY A C 1
ATOM 682 O O . GLY A 1 87 ? 34.041 -16.064 -41.701 1.00 45.69 87 GLY A O 1
#

Secondary structure (DSSP, 8-state):
--HHHHHHHHHHTT-S------HHHHHHHHHHHGGGTTTS-HHHHHHHHHHHHHHHHHS--HHHHHHHHHHHHHHHHHHHHHHHH--

Organism: Marssonina brunnea f. sp. multigermtubi (strain MB_m1) (NCBI:txid1072389)

Solvent-accessible surface area (backbone atoms only — not comparable to full-atom values): 5277 Å² total; per-residue (Å²): 137,54,75,66,56,54,51,47,49,71,69,52,72,72,77,67,90,68,87,77,70,52,69,68,58,52,54,52,43,47,64,73,46,50,87,46,60,86,78,43,55,74,70,57,44,52,51,51,41,53,50,52,52,50,46,62,66,68,47,71,60,59,71,57,60,49,53,49,50,53,51,51,53,52,51,52,56,52,52,58,51,53,62,62,71,76,107

Mean predicted aligned error: 16.45 Å

Foldseek 3Di:
DDPVVVVVCVVCVCPPDPVCDDPVLLVVLCVVCVVCPVVDDPVVSVVSSVVVSVVVVVPPPCVPVVVVVVVVVVVVVVVVVVVVVVD

Radius of gyration: 21.88 Å; Cα contacts (8 Å, |Δi|>4): 16; chains: 1; bounding box: 46×41×57 Å

Sequence (87 aa):
MSAAEINHRRNNAESAAATDFSRHQREAVDSKLYYMRDVTSPAEFEALVDEELRRANATPSISGAEKTLCRFAGKLKAKLRFTRLSG